Protein AF-A0A554LEQ3-F1 (afdb_monomer_lite)

Sequence (91 aa):
MDYILGIFNSINLGVVLFVLIIGVYSFLSFFIIYHLIRFGTGTLPKITAFVFFAGAIVLVMIAIIAYAKLDMSSTIELFKKAMIKTPFYPR

Foldseek 3Di:
DVVVVVVVVPDDPVVVVLCVVLVVLVVVLVVQLCCLVPVPDDDVSNVVSVVSVVVSVVVSVVSVVVVVPDDVVVVVVVVVVVVVPDPPDDD

Structure (mmCIF, N/CA/C/O backbone):
data_AF-A0A554LEQ3-F1
#
_entry.id   AF-A0A554LEQ3-F1
#
loop_
_atom_site.group_PDB
_atom_site.id
_atom_site.type_symbol
_atom_site.label_atom_id
_atom_site.label_alt_id
_atom_site.label_comp_id
_atom_site.label_asym_id
_atom_site.label_entity_id
_atom_site.label_seq_id
_atom_site.pdbx_PDB_ins_code
_atom_site.Cartn_x
_atom_site.Cartn_y
_atom_site.Cartn_z
_atom_site.occupancy
_atom_site.B_iso_or_equiv
_atom_site.auth_seq_id
_atom_site.auth_comp_id
_atom_site.auth_asym_id
_atom_site.auth_atom_id
_atom_site.pdbx_PDB_model_num
ATOM 1 N N . MET A 1 1 ? -9.137 -16.051 -31.900 1.00 60.69 1 MET A N 1
ATOM 2 C CA . MET A 1 1 ? -8.126 -16.401 -30.877 1.00 60.69 1 MET A CA 1
ATOM 3 C C . MET A 1 1 ? -6.953 -15.419 -30.889 1.00 60.69 1 MET A C 1
ATOM 5 O O . MET A 1 1 ? -6.428 -15.128 -29.823 1.00 60.69 1 MET A O 1
ATOM 9 N N . ASP A 1 2 ? -6.615 -14.816 -32.033 1.00 69.81 2 ASP A N 1
ATOM 10 C CA . ASP A 1 2 ? -5.451 -13.918 -32.177 1.00 69.81 2 ASP A CA 1
ATOM 11 C C . ASP A 1 2 ? -5.589 -12.567 -31.456 1.00 69.81 2 ASP A C 1
ATOM 13 O O . ASP A 1 2 ? -4.614 -12.028 -30.941 1.00 69.81 2 ASP A O 1
ATOM 17 N N . TYR A 1 3 ? -6.814 -12.049 -31.327 1.00 69.31 3 TYR A N 1
ATOM 18 C CA . TYR A 1 3 ? -7.084 -10.783 -30.631 1.00 69.31 3 TYR A CA 1
ATOM 19 C C . TYR A 1 3 ? -6.794 -10.850 -29.127 1.00 69.31 3 TYR A C 1
ATOM 21 O O . TYR A 1 3 ? -6.297 -9.891 -28.546 1.00 69.31 3 TYR A O 1
ATOM 29 N N . ILE A 1 4 ? -7.068 -11.996 -28.498 1.00 70.12 4 ILE A N 1
ATOM 30 C CA . ILE A 1 4 ? -6.807 -12.202 -27.068 1.00 70.12 4 ILE A CA 1
ATOM 31 C C . ILE A 1 4 ? -5.295 -12.280 -26.835 1.00 70.12 4 ILE A C 1
ATOM 33 O O . ILE A 1 4 ? -4.775 -11.622 -25.938 1.00 70.12 4 ILE A O 1
ATOM 37 N N . LEU A 1 5 ? -4.575 -13.010 -27.692 1.00 68.19 5 LEU A N 1
ATOM 38 C CA . LEU A 1 5 ? -3.116 -13.110 -27.632 1.00 68.19 5 LEU A CA 1
ATOM 39 C C . LEU A 1 5 ? -2.430 -11.749 -27.858 1.00 68.19 5 LEU A C 1
ATOM 41 O O . LEU A 1 5 ? -1.459 -11.423 -27.176 1.00 68.19 5 LEU A O 1
ATOM 45 N N . GLY A 1 6 ? -2.970 -10.933 -28.771 1.00 68.38 6 GLY A N 1
ATOM 46 C CA . GLY A 1 6 ? -2.504 -9.567 -29.022 1.00 68.38 6 GLY A CA 1
ATOM 47 C C . GLY A 1 6 ? -2.670 -8.639 -27.816 1.00 68.38 6 GLY A C 1
ATOM 48 O O . GLY A 1 6 ? -1.773 -7.849 -27.528 1.00 68.38 6 GLY A O 1
ATOM 49 N N . ILE A 1 7 ? -3.763 -8.784 -27.059 1.00 72.00 7 ILE A N 1
ATOM 50 C CA . ILE A 1 7 ? -3.970 -8.042 -25.808 1.00 72.00 7 ILE A CA 1
ATOM 51 C C . ILE A 1 7 ? -2.908 -8.440 -24.781 1.00 72.00 7 ILE A C 1
ATOM 53 O O . ILE A 1 7 ? -2.231 -7.561 -24.256 1.00 72.00 7 ILE A O 1
ATOM 57 N N . PHE A 1 8 ? -2.684 -9.735 -24.539 1.00 69.25 8 PHE A N 1
ATOM 58 C CA . PHE A 1 8 ? -1.707 -10.185 -23.539 1.00 69.25 8 PHE A CA 1
ATOM 59 C C . PHE A 1 8 ? -0.264 -9.750 -23.838 1.00 69.25 8 PHE A C 1
ATOM 61 O O . PHE A 1 8 ? 0.450 -9.380 -22.910 1.00 69.25 8 PHE A O 1
ATOM 68 N N . ASN A 1 9 ? 0.148 -9.703 -25.108 1.00 72.25 9 ASN A N 1
ATOM 69 C CA . ASN A 1 9 ? 1.482 -9.217 -25.489 1.00 72.25 9 ASN A CA 1
ATOM 70 C C . ASN A 1 9 ? 1.672 -7.703 -25.297 1.00 72.25 9 ASN A C 1
ATOM 72 O O . ASN A 1 9 ? 2.805 -7.236 -25.203 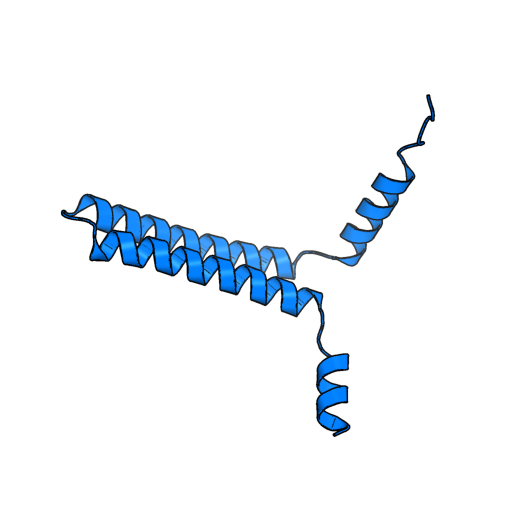1.00 72.25 9 ASN A O 1
ATOM 76 N N . SER A 1 10 ? 0.584 -6.933 -25.238 1.00 72.12 10 SER A N 1
ATOM 77 C CA . SER A 1 10 ? 0.633 -5.480 -25.021 1.00 72.12 10 SER A CA 1
ATOM 78 C C . SER A 1 10 ? 0.661 -5.081 -23.540 1.00 72.12 10 SER A C 1
ATOM 80 O O . SER A 1 10 ? 0.901 -3.919 -23.209 1.00 72.12 10 SER A O 1
ATOM 82 N N . ILE A 1 11 ? 0.419 -6.034 -22.634 1.00 80.88 11 ILE A N 1
ATOM 83 C CA . ILE A 1 11 ? 0.321 -5.762 -21.203 1.00 80.88 11 ILE A CA 1
ATOM 84 C C . ILE A 1 11 ? 1.721 -5.593 -20.608 1.00 80.88 11 ILE A C 1
ATOM 86 O O . ILE A 1 11 ? 2.538 -6.512 -20.585 1.00 80.88 11 ILE A O 1
ATOM 90 N N . ASN A 1 12 ? 1.980 -4.411 -20.049 1.00 83.50 12 ASN A N 1
ATOM 91 C CA . ASN A 1 12 ? 3.203 -4.153 -19.303 1.00 83.50 12 ASN A CA 1
ATOM 92 C C . ASN A 1 12 ? 3.171 -4.912 -17.966 1.00 83.50 12 ASN A C 1
ATOM 94 O O . ASN A 1 12 ? 2.420 -4.559 -17.053 1.00 83.50 12 ASN A O 1
ATOM 98 N N . LEU A 1 13 ? 4.024 -5.931 -17.837 1.00 83.06 13 LEU A N 1
ATOM 99 C CA . LEU A 1 13 ? 4.139 -6.755 -16.631 1.00 83.06 13 LEU A CA 1
ATOM 100 C C . LEU A 1 13 ? 4.390 -5.921 -15.362 1.00 83.06 13 LEU A C 1
ATOM 102 O O . LEU A 1 13 ? 3.855 -6.236 -14.302 1.00 83.06 13 LEU A O 1
ATOM 106 N N . GLY A 1 14 ? 5.155 -4.830 -15.466 1.00 84.62 14 GLY A N 1
ATOM 107 C CA . GLY A 1 14 ? 5.420 -3.930 -14.345 1.00 84.62 14 GLY A CA 1
ATOM 108 C C . GLY A 1 14 ? 4.162 -3.226 -13.838 1.00 84.62 14 GLY A C 1
ATOM 109 O O . GLY A 1 14 ? 4.004 -3.055 -12.631 1.00 84.62 14 GLY A O 1
ATOM 110 N N . VAL A 1 15 ? 3.244 -2.866 -14.740 1.00 86.62 15 VAL A N 1
ATOM 111 C CA . VAL A 1 15 ? 1.951 -2.266 -14.377 1.00 86.62 15 VAL A CA 1
ATOM 112 C C . VAL A 1 15 ? 1.058 -3.307 -13.709 1.00 86.62 15 VAL A C 1
ATOM 114 O O . VAL A 1 15 ? 0.447 -3.021 -12.683 1.00 86.62 15 VAL A O 1
ATOM 117 N N . VAL A 1 16 ? 1.029 -4.535 -14.234 1.00 89.44 16 VAL A N 1
ATOM 118 C CA . VAL A 1 16 ? 0.256 -5.639 -13.639 1.00 89.44 16 VAL A CA 1
ATOM 119 C C . VAL A 1 16 ? 0.713 -5.928 -12.215 1.00 89.44 16 VAL A C 1
ATOM 121 O O . VAL A 1 16 ? -0.115 -6.010 -11.310 1.00 89.44 16 VAL A O 1
ATOM 124 N N . LEU A 1 17 ? 2.025 -6.045 -11.999 1.00 89.06 17 LEU A N 1
ATOM 125 C CA . LEU A 1 17 ? 2.589 -6.292 -10.673 1.00 89.06 17 LEU A CA 1
ATOM 126 C C . L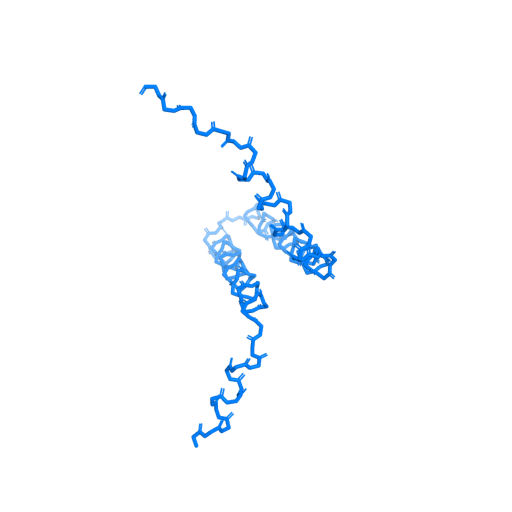EU A 1 17 ? 2.280 -5.146 -9.708 1.00 89.06 17 LEU A C 1
ATOM 128 O O . LEU A 1 17 ? 1.906 -5.397 -8.565 1.00 89.06 17 LEU A O 1
ATOM 132 N N . PHE A 1 18 ? 2.381 -3.898 -10.166 1.00 90.56 18 PHE A N 1
ATOM 133 C CA . PHE A 1 18 ? 2.057 -2.736 -9.346 1.00 90.56 18 PHE A CA 1
ATOM 134 C C . PHE A 1 18 ? 0.585 -2.721 -8.913 1.00 90.56 18 PHE A C 1
ATOM 136 O O . PHE A 1 18 ? 0.291 -2.569 -7.726 1.00 90.56 18 PHE A O 1
ATOM 143 N N . VAL A 1 19 ? -0.337 -2.953 -9.854 1.00 91.88 19 VAL A N 1
ATOM 144 C CA . VAL A 1 19 ? -1.778 -3.042 -9.569 1.00 91.88 19 VAL A CA 1
ATOM 145 C C . VAL A 1 19 ? -2.076 -4.192 -8.610 1.00 91.88 19 VAL A C 1
ATOM 147 O O . VAL A 1 19 ? -2.863 -4.020 -7.683 1.00 91.88 19 VAL A O 1
ATOM 150 N N . LEU A 1 20 ? -1.425 -5.344 -8.784 1.00 94.12 20 LEU A N 1
ATOM 151 C CA . LEU A 1 20 ? -1.597 -6.493 -7.900 1.00 94.12 20 LEU A CA 1
ATOM 152 C C . LEU A 1 20 ? -1.125 -6.187 -6.472 1.00 94.12 20 LEU A C 1
ATOM 154 O O . LEU A 1 20 ? -1.844 -6.484 -5.521 1.00 94.12 20 LEU A O 1
ATOM 158 N N . ILE A 1 21 ? 0.037 -5.548 -6.309 1.00 94.19 21 ILE A N 1
ATOM 159 C CA . ILE A 1 21 ? 0.572 -5.166 -4.993 1.00 94.19 21 ILE A CA 1
ATOM 160 C C . ILE A 1 21 ? -0.356 -4.167 -4.296 1.00 94.19 21 ILE A C 1
ATOM 162 O O . ILE A 1 21 ? -0.709 -4.378 -3.134 1.00 94.19 21 ILE A O 1
ATOM 166 N N . ILE A 1 22 ? -0.787 -3.110 -4.996 1.00 94.81 22 ILE A N 1
ATOM 167 C CA . ILE A 1 22 ? -1.742 -2.143 -4.436 1.00 94.81 22 ILE A CA 1
ATOM 168 C C . ILE A 1 22 ? -3.057 -2.836 -4.088 1.00 94.81 22 ILE A C 1
ATOM 170 O O . ILE A 1 22 ? -3.578 -2.623 -2.999 1.00 94.81 22 ILE A O 1
ATOM 174 N N . GLY A 1 23 ? -3.569 -3.700 -4.964 1.00 94.00 23 GLY A N 1
ATOM 175 C CA . GLY A 1 23 ? -4.806 -4.439 -4.730 1.00 94.00 23 GLY A CA 1
ATOM 176 C C . GLY A 1 23 ? -4.741 -5.301 -3.469 1.00 94.00 23 GLY A C 1
ATOM 177 O O . GLY A 1 23 ? -5.630 -5.215 -2.622 1.00 94.00 23 GLY A O 1
ATOM 178 N N . VAL A 1 24 ? -3.665 -6.076 -3.294 1.00 95.75 24 VAL A N 1
ATOM 179 C CA . VAL A 1 24 ? -3.444 -6.895 -2.090 1.00 95.75 24 VAL A CA 1
ATOM 180 C C . VAL A 1 24 ? -3.308 -6.016 -0.846 1.00 95.75 24 VAL A C 1
ATOM 182 O O . VAL A 1 24 ? -3.937 -6.300 0.173 1.00 95.75 24 VAL A O 1
ATOM 185 N N . TYR A 1 25 ? -2.541 -4.925 -0.920 1.00 95.00 25 TYR A N 1
ATOM 186 C CA . TYR A 1 25 ? -2.392 -3.981 0.189 1.00 95.00 25 TYR A CA 1
ATOM 187 C C . TYR A 1 25 ? -3.732 -3.356 0.602 1.00 95.00 25 TYR A C 1
ATOM 189 O O . TYR A 1 25 ? -4.067 -3.324 1.790 1.00 95.00 25 TYR A O 1
ATOM 197 N N . SER A 1 26 ? -4.522 -2.885 -0.364 1.00 93.56 26 SER A N 1
ATOM 198 C CA . SER A 1 26 ? -5.838 -2.294 -0.122 1.00 93.56 26 SER A CA 1
ATOM 199 C C . SER A 1 26 ? -6.814 -3.318 0.453 1.00 93.56 26 SER A C 1
ATOM 201 O O . SER A 1 26 ? -7.558 -2.994 1.377 1.00 93.56 26 SER A O 1
ATOM 203 N N . PHE A 1 27 ? -6.772 -4.562 -0.028 1.00 94.56 27 PHE A N 1
ATOM 204 C CA . PHE A 1 27 ? -7.585 -5.653 0.502 1.00 94.56 27 PHE A CA 1
ATOM 205 C C . PHE A 1 27 ? -7.232 -5.962 1.962 1.00 94.56 27 PHE A C 1
ATOM 207 O O . PHE A 1 27 ? -8.111 -5.956 2.819 1.00 94.56 27 PHE A O 1
ATOM 214 N N . LEU A 1 28 ? -5.949 -6.143 2.286 1.00 93.94 28 LEU A N 1
ATOM 215 C CA . LEU A 1 28 ? -5.503 -6.363 3.668 1.00 93.94 28 LEU A CA 1
ATOM 216 C C . LEU A 1 28 ? -5.857 -5.183 4.581 1.00 93.94 28 LEU A C 1
ATOM 218 O O . LEU A 1 28 ? -6.329 -5.382 5.701 1.00 93.94 28 LEU A O 1
ATOM 222 N N . SER A 1 29 ? -5.694 -3.955 4.087 1.00 93.38 29 SER A N 1
ATOM 223 C CA . SER A 1 29 ? -6.079 -2.747 4.820 1.00 93.38 29 SER A CA 1
ATOM 224 C C . SER A 1 29 ? -7.577 -2.735 5.130 1.00 93.38 29 SER A C 1
ATOM 226 O O . SER A 1 29 ? -7.968 -2.463 6.265 1.00 93.38 29 SER A O 1
ATOM 228 N N . PHE A 1 30 ? -8.418 -3.106 4.160 1.00 93.12 30 PHE A N 1
ATOM 229 C CA . PHE A 1 30 ? -9.856 -3.260 4.368 1.00 93.12 30 PHE A CA 1
ATOM 230 C C . PHE A 1 30 ? -10.168 -4.317 5.431 1.00 93.12 30 PHE A C 1
ATOM 232 O O . PHE A 1 30 ? -10.997 -4.067 6.304 1.00 93.12 30 PHE A O 1
ATOM 239 N N . PHE A 1 31 ? -9.477 -5.462 5.419 1.00 93.69 31 PHE A N 1
ATOM 240 C CA . PHE A 1 31 ? -9.646 -6.495 6.443 1.00 93.69 31 PHE A CA 1
ATOM 241 C C . PHE A 1 31 ? -9.361 -5.967 7.848 1.00 93.69 31 PHE A C 1
ATOM 243 O O . PHE A 1 31 ? -10.162 -6.203 8.752 1.00 93.69 31 PHE A O 1
ATOM 250 N N . ILE A 1 32 ? -8.262 -5.235 8.031 1.00 90.12 32 ILE A N 1
ATOM 251 C CA . ILE A 1 32 ? -7.885 -4.654 9.326 1.00 90.12 32 ILE A CA 1
ATOM 252 C C . ILE A 1 32 ? -8.961 -3.673 9.800 1.00 90.12 32 ILE A C 1
ATOM 254 O O . ILE A 1 32 ? -9.457 -3.791 10.921 1.00 90.12 32 ILE A O 1
ATOM 258 N N . ILE A 1 33 ? -9.377 -2.748 8.933 1.00 92.12 33 ILE A N 1
ATOM 259 C CA . ILE A 1 33 ? -10.408 -1.748 9.247 1.00 92.12 33 ILE A CA 1
ATOM 260 C C . ILE A 1 33 ? -11.727 -2.433 9.609 1.00 92.12 33 ILE A C 1
ATOM 262 O O . ILE A 1 33 ? -12.328 -2.122 10.636 1.00 92.12 33 ILE A O 1
ATOM 266 N N . TYR A 1 34 ? -12.158 -3.399 8.798 1.00 91.44 34 TYR A N 1
ATOM 267 C CA . TYR A 1 34 ? -13.379 -4.161 9.025 1.00 91.44 34 TYR A CA 1
ATOM 268 C C . TYR A 1 34 ? -13.360 -4.880 10.375 1.00 91.44 34 TYR A C 1
ATOM 270 O O . TYR A 1 34 ? -14.331 -4.796 11.127 1.00 91.44 34 TYR A O 1
ATOM 278 N N . HIS A 1 35 ? -12.252 -5.546 10.714 1.00 89.38 35 HIS A N 1
ATOM 279 C CA . HIS A 1 35 ? -12.128 -6.254 11.985 1.00 89.38 35 HIS A CA 1
ATOM 280 C C . HIS A 1 35 ? -12.160 -5.293 13.174 1.00 89.38 35 HIS A C 1
ATOM 282 O O . HIS A 1 35 ? -12.869 -5.555 14.144 1.00 89.38 35 HIS A O 1
ATOM 288 N N . LEU A 1 36 ? -11.461 -4.159 13.088 1.00 89.38 36 LEU A N 1
ATOM 289 C CA . LEU A 1 36 ? -11.449 -3.152 14.151 1.00 89.38 36 LEU A CA 1
ATOM 290 C C . LEU A 1 36 ? -12.828 -2.520 14.371 1.00 89.38 36 LEU A C 1
ATOM 292 O O . LEU A 1 36 ? -13.218 -2.290 15.513 1.00 89.38 36 LEU A O 1
ATOM 296 N N . ILE A 1 37 ? -13.590 -2.272 13.303 1.00 89.38 37 ILE A N 1
ATOM 297 C CA . ILE A 1 37 ? -14.940 -1.701 13.404 1.00 89.38 37 ILE A CA 1
ATOM 298 C C . ILE A 1 37 ? -15.949 -2.738 13.912 1.00 89.38 37 ILE A C 1
ATOM 300 O O . ILE A 1 37 ? -16.806 -2.399 14.728 1.00 89.38 37 ILE A O 1
ATOM 304 N N . ARG A 1 38 ? -15.868 -3.988 13.434 1.00 88.88 38 ARG A N 1
ATOM 305 C CA . ARG A 1 38 ? -16.834 -5.051 13.756 1.00 88.88 38 ARG A CA 1
ATOM 306 C C . ARG A 1 38 ? -16.623 -5.650 15.142 1.00 88.88 38 ARG A C 1
ATOM 308 O O . ARG A 1 38 ? -17.597 -5.883 15.849 1.00 88.88 38 ARG A O 1
ATOM 315 N N . PHE A 1 39 ? -15.378 -5.949 15.500 1.00 89.69 39 PHE A N 1
ATOM 316 C CA . PHE A 1 39 ? -15.043 -6.655 16.740 1.00 89.69 39 PHE A CA 1
ATOM 317 C C . PHE A 1 39 ? -14.522 -5.722 17.835 1.00 89.69 39 PHE A C 1
ATOM 319 O O . PHE A 1 39 ? -14.422 -6.125 18.991 1.00 89.69 39 PHE A O 1
ATOM 326 N N . GLY A 1 40 ? -14.214 -4.467 17.503 1.00 83.81 40 GLY A N 1
ATOM 327 C CA . GLY A 1 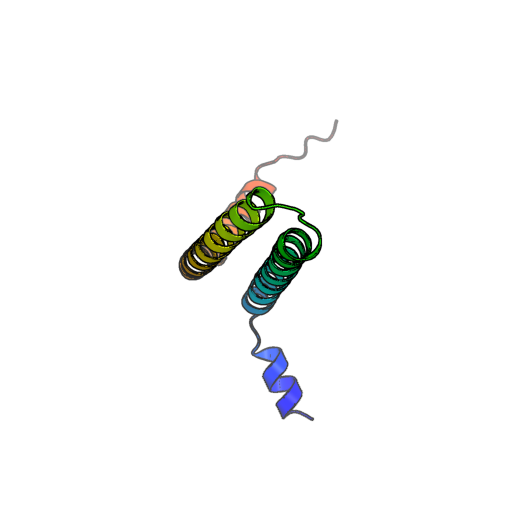40 ? -13.819 -3.469 18.484 1.00 83.81 40 GLY A CA 1
ATOM 328 C C . GLY A 1 40 ? -14.996 -3.010 19.343 1.00 83.81 40 GLY A C 1
ATOM 329 O O . GLY A 1 40 ? -15.880 -2.290 18.880 1.00 83.81 40 GLY A O 1
ATOM 330 N N . THR A 1 41 ? -14.984 -3.372 20.624 1.00 81.00 41 THR A N 1
ATOM 331 C CA . THR A 1 41 ? -15.918 -2.840 21.624 1.00 81.00 41 THR A CA 1
ATOM 332 C C . THR A 1 41 ? -15.415 -1.501 22.165 1.00 81.00 41 THR A C 1
ATOM 334 O O . THR A 1 41 ? -14.299 -1.413 22.674 1.00 81.00 41 THR A O 1
ATOM 337 N N . GLY A 1 42 ? -16.244 -0.458 22.080 1.00 84.94 42 GLY A N 1
ATOM 338 C CA . GLY A 1 42 ? -15.910 0.900 22.527 1.00 84.94 42 GLY A CA 1
ATOM 339 C C . GLY A 1 42 ? -15.584 1.869 21.385 1.00 84.94 42 GLY A C 1
ATOM 340 O O . GLY A 1 42 ? -15.716 1.550 20.203 1.00 84.94 42 GLY A O 1
ATOM 341 N N . THR A 1 43 ? -15.204 3.097 21.738 1.00 85.62 43 THR A N 1
ATOM 342 C CA . THR A 1 43 ? -14.896 4.176 20.779 1.00 85.62 43 THR A CA 1
ATOM 343 C C . THR A 1 43 ? -13.458 4.121 20.269 1.00 85.62 43 THR A C 1
ATOM 345 O O . THR A 1 43 ? -13.217 4.424 19.102 1.00 85.62 43 THR A O 1
ATOM 348 N N . LEU A 1 44 ? -12.515 3.675 21.105 1.00 88.31 44 LEU A N 1
ATOM 349 C CA . LEU A 1 44 ? -11.084 3.631 20.788 1.00 88.31 44 LEU A CA 1
ATOM 350 C C . LEU A 1 44 ? -10.769 2.831 19.503 1.00 88.31 44 LEU A C 1
ATOM 352 O O . LEU A 1 44 ? -10.126 3.399 18.620 1.00 88.31 44 LEU A O 1
ATOM 356 N N . PRO A 1 45 ? -11.271 1.589 19.305 1.00 88.50 45 PRO A N 1
ATOM 357 C CA . PRO A 1 45 ? -10.950 0.809 18.104 1.00 88.50 45 PRO A CA 1
ATOM 358 C C . PRO A 1 45 ? -11.470 1.451 16.812 1.00 88.50 45 PRO A C 1
ATOM 360 O O . PRO A 1 45 ? -10.846 1.335 15.760 1.00 88.50 45 PRO A O 1
ATOM 363 N N . LYS A 1 46 ? -12.594 2.178 16.892 1.00 86.81 46 LYS A N 1
ATOM 364 C CA . LYS A 1 46 ? -13.191 2.888 15.751 1.00 86.81 46 LYS A CA 1
ATOM 365 C C . LYS A 1 46 ? -12.351 4.096 15.340 1.00 86.81 46 LYS A C 1
ATOM 367 O O . LYS A 1 46 ? -12.187 4.345 14.150 1.00 86.81 46 LYS A O 1
ATOM 372 N N . ILE A 1 47 ? -11.779 4.809 16.313 1.00 90.44 47 ILE A N 1
ATOM 373 C CA . ILE A 1 47 ? -10.847 5.916 16.057 1.00 90.44 47 ILE A CA 1
ATOM 374 C C . ILE A 1 47 ? -9.562 5.375 15.422 1.00 90.44 47 ILE A C 1
ATOM 376 O O . ILE A 1 47 ? -9.113 5.909 14.410 1.00 90.44 47 ILE A O 1
ATOM 380 N N . THR A 1 48 ? -9.006 4.278 15.947 1.00 90.44 48 THR A N 1
ATOM 381 C CA . THR A 1 48 ? -7.836 3.617 15.348 1.00 90.44 48 THR A CA 1
ATOM 382 C C . THR A 1 48 ? -8.115 3.181 13.908 1.00 90.44 48 THR A C 1
ATOM 384 O O . THR A 1 48 ? -7.291 3.427 13.031 1.00 90.44 48 THR A O 1
ATOM 387 N N . ALA A 1 49 ? -9.287 2.597 13.640 1.00 91.19 49 ALA A N 1
ATOM 388 C CA . ALA A 1 49 ? -9.693 2.205 12.292 1.00 91.19 49 ALA A CA 1
ATOM 389 C C . ALA A 1 49 ? -9.774 3.406 11.334 1.00 91.19 49 ALA A C 1
ATOM 391 O O . ALA A 1 49 ? -9.321 3.311 10.195 1.00 91.19 49 ALA A O 1
ATOM 392 N N . PHE A 1 50 ? -10.296 4.545 11.799 1.00 90.69 50 PHE A N 1
ATOM 393 C CA . PHE A 1 50 ? -10.362 5.775 11.009 1.00 90.69 50 PHE A CA 1
ATOM 394 C C . PHE A 1 50 ? -8.971 6.330 10.678 1.00 90.69 50 PHE A C 1
ATOM 396 O O . PHE A 1 50 ? -8.689 6.636 9.520 1.00 90.69 50 PHE A O 1
ATOM 403 N N . VAL A 1 51 ? -8.079 6.407 11.672 1.00 93.88 51 VAL A N 1
ATOM 404 C CA . VAL A 1 51 ? -6.695 6.871 11.471 1.00 93.88 51 VAL A CA 1
ATOM 405 C C . VAL A 1 51 ? -5.947 5.943 10.514 1.00 93.88 51 VAL A C 1
ATOM 407 O O . VAL A 1 51 ? -5.275 6.415 9.597 1.00 93.88 51 VAL A O 1
ATOM 410 N N . PHE A 1 52 ? -6.101 4.628 10.678 1.00 93.19 52 PHE A N 1
ATOM 411 C CA . PHE A 1 52 ? -5.491 3.647 9.787 1.00 93.19 52 PHE A CA 1
ATOM 412 C C . PHE A 1 52 ? -6.012 3.780 8.350 1.00 93.19 52 PHE A C 1
ATOM 414 O O . PHE A 1 52 ? -5.221 3.774 7.411 1.00 93.19 52 PHE A O 1
ATOM 421 N N . PHE A 1 53 ? -7.322 3.965 8.165 1.00 93.12 53 PHE A N 1
ATOM 422 C CA . PHE A 1 53 ? -7.916 4.171 6.845 1.00 93.12 53 PHE A CA 1
ATOM 423 C C . PHE A 1 53 ? -7.399 5.439 6.159 1.00 93.12 53 PHE A C 1
ATOM 425 O O . PHE A 1 53 ? -6.990 5.385 5.000 1.00 93.12 53 PHE A O 1
ATOM 432 N N . ALA A 1 54 ? -7.357 6.561 6.881 1.00 95.12 54 ALA A N 1
ATOM 433 C CA . ALA A 1 54 ? -6.802 7.808 6.363 1.00 95.12 54 ALA A CA 1
ATOM 434 C C . ALA A 1 54 ? -5.329 7.634 5.954 1.00 95.12 54 ALA A C 1
ATOM 436 O O . ALA A 1 54 ? -4.936 8.037 4.859 1.00 95.12 54 ALA A O 1
ATOM 437 N N . GLY A 1 55 ? -4.535 6.962 6.794 1.00 94.19 55 GLY A N 1
ATOM 438 C CA . GLY A 1 55 ? -3.147 6.621 6.488 1.00 94.19 55 GLY A CA 1
ATOM 439 C C . GLY A 1 55 ? -3.008 5.749 5.240 1.00 94.19 55 GLY A C 1
ATOM 440 O O . GLY A 1 55 ? -2.172 6.041 4.389 1.00 94.19 55 GLY A O 1
ATOM 441 N N . ALA A 1 56 ? -3.853 4.727 5.083 1.00 93.88 56 ALA A N 1
ATOM 442 C CA . ALA A 1 56 ? -3.829 3.834 3.926 1.00 93.88 56 ALA A CA 1
ATOM 443 C C . ALA A 1 56 ? -4.134 4.569 2.609 1.00 93.88 56 ALA A C 1
ATOM 445 O O . ALA A 1 56 ? -3.464 4.321 1.607 1.00 93.88 56 ALA A O 1
ATOM 446 N N . ILE A 1 57 ? -5.084 5.515 2.607 1.00 94.94 57 ILE A N 1
ATOM 447 C CA . ILE A 1 57 ? -5.374 6.353 1.430 1.00 94.94 57 ILE A CA 1
ATOM 448 C C . ILE A 1 57 ? -4.148 7.184 1.053 1.00 94.94 57 ILE A C 1
ATOM 450 O O . ILE A 1 57 ? -3.726 7.178 -0.104 1.00 94.94 57 ILE A O 1
ATOM 454 N N . VAL A 1 58 ? -3.556 7.876 2.030 1.00 96.56 58 VAL A N 1
ATOM 455 C CA . VAL A 1 58 ? -2.366 8.706 1.806 1.00 96.56 58 VAL A CA 1
ATOM 456 C C . VAL A 1 58 ? -1.213 7.857 1.269 1.00 96.56 58 VAL A C 1
ATOM 458 O O . VAL A 1 58 ? -0.559 8.252 0.304 1.00 96.56 58 VAL A O 1
ATOM 461 N N . LEU A 1 59 ? -0.997 6.664 1.832 1.00 94.94 59 LEU A N 1
ATOM 462 C CA . LEU A 1 59 ? 0.058 5.755 1.390 1.00 94.94 59 LEU A CA 1
ATOM 463 C C . LEU A 1 59 ? -0.147 5.299 -0.062 1.00 94.94 59 LEU A C 1
ATOM 465 O O . LEU A 1 59 ? 0.807 5.291 -0.837 1.00 94.94 59 LEU A O 1
ATOM 469 N N . VAL A 1 60 ? -1.385 4.972 -0.451 1.00 94.75 60 VAL A N 1
ATOM 470 C CA . VAL A 1 60 ? -1.725 4.596 -1.834 1.00 94.75 60 VAL A CA 1
ATOM 471 C C . VAL A 1 60 ? -1.475 5.760 -2.791 1.00 94.75 60 VAL A C 1
ATOM 473 O O . VAL A 1 60 ? -0.873 5.561 -3.844 1.00 94.75 60 V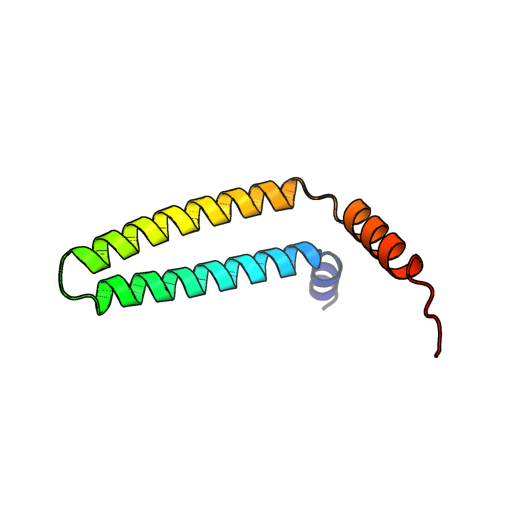AL A O 1
ATOM 476 N N . MET A 1 61 ? -1.867 6.986 -2.429 1.00 95.00 61 MET A N 1
ATOM 477 C CA . MET A 1 61 ? -1.602 8.167 -3.259 1.00 95.00 61 MET A CA 1
ATOM 478 C C . MET A 1 61 ? -0.101 8.399 -3.457 1.00 95.00 61 MET A C 1
ATOM 480 O O . MET A 1 61 ? 0.347 8.611 -4.585 1.00 95.00 61 MET A O 1
ATOM 484 N N . ILE A 1 62 ? 0.686 8.316 -2.380 1.00 95.81 62 ILE A N 1
ATOM 485 C CA . ILE A 1 62 ? 2.147 8.438 -2.447 1.00 95.81 62 ILE A CA 1
ATOM 486 C C . ILE A 1 62 ? 2.731 7.338 -3.338 1.00 95.81 62 ILE A C 1
ATOM 488 O O . ILE A 1 62 ? 3.571 7.636 -4.184 1.00 95.81 62 ILE A O 1
ATOM 492 N N . ALA A 1 63 ? 2.271 6.093 -3.197 1.00 93.19 63 ALA A N 1
ATOM 493 C CA . ALA A 1 63 ? 2.744 4.970 -4.000 1.00 93.19 63 ALA A CA 1
ATOM 494 C C . ALA A 1 63 ? 2.463 5.164 -5.498 1.00 93.19 63 ALA A C 1
ATOM 496 O O . ALA A 1 63 ? 3.342 4.908 -6.318 1.00 93.19 63 ALA A O 1
ATOM 497 N N . ILE A 1 64 ? 1.278 5.667 -5.863 1.00 93.19 64 ILE A N 1
ATOM 498 C CA . ILE A 1 64 ? 0.921 5.981 -7.256 1.00 93.19 64 ILE A CA 1
ATOM 499 C C . ILE A 1 64 ? 1.842 7.066 -7.821 1.00 93.19 64 ILE A C 1
ATOM 501 O O . ILE A 1 64 ? 2.395 6.905 -8.909 1.00 93.19 64 ILE A O 1
ATOM 505 N N . ILE A 1 65 ? 2.050 8.155 -7.076 1.00 93.94 65 ILE A N 1
ATOM 506 C CA . ILE A 1 65 ? 2.929 9.252 -7.503 1.00 93.94 65 ILE A CA 1
ATOM 507 C C . ILE A 1 65 ? 4.379 8.770 -7.628 1.00 93.94 65 ILE A C 1
ATOM 509 O O . ILE A 1 65 ? 5.067 9.133 -8.581 1.00 93.94 65 ILE A O 1
ATOM 513 N N . ALA A 1 66 ? 4.848 7.960 -6.678 1.00 90.94 66 ALA A N 1
ATOM 514 C CA . ALA A 1 66 ? 6.189 7.392 -6.698 1.00 90.94 66 ALA A CA 1
ATOM 515 C C . ALA A 1 66 ? 6.383 6.487 -7.918 1.00 90.94 66 ALA A C 1
ATOM 517 O O . ALA A 1 66 ? 7.363 6.646 -8.639 1.00 90.94 66 ALA A O 1
ATOM 518 N N . TYR A 1 67 ? 5.425 5.603 -8.201 1.00 88.69 67 TYR A N 1
ATOM 519 C CA . TYR A 1 67 ? 5.4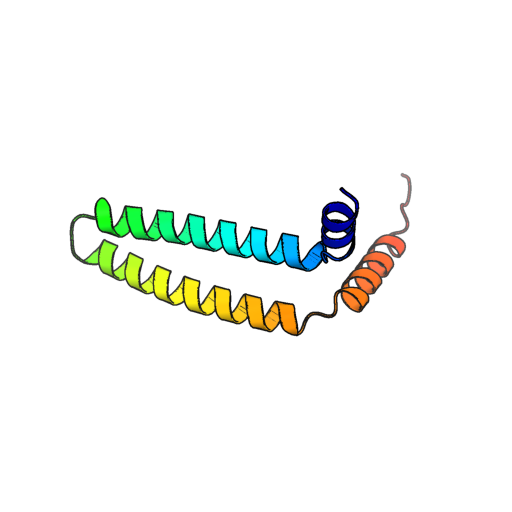72 4.730 -9.371 1.00 88.69 67 TYR A CA 1
ATOM 520 C C . TYR A 1 67 ? 5.491 5.515 -10.685 1.00 88.69 67 TYR A C 1
ATOM 522 O O . TYR A 1 67 ? 6.294 5.215 -11.560 1.00 88.69 67 TYR A O 1
ATOM 530 N N . ALA A 1 68 ? 4.686 6.575 -10.799 1.00 87.88 68 ALA A N 1
ATOM 531 C CA . ALA A 1 68 ? 4.668 7.431 -11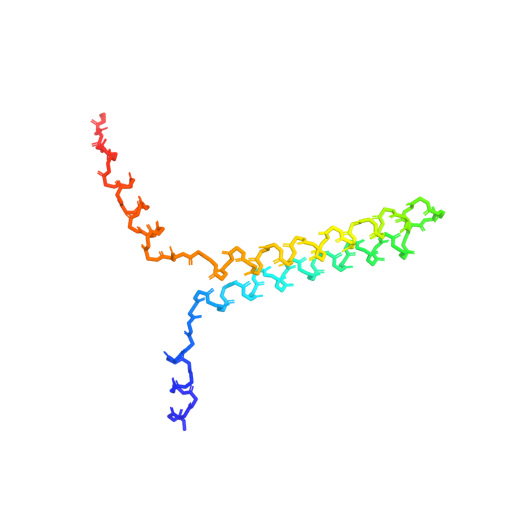.986 1.00 87.88 68 ALA A CA 1
ATOM 532 C C . ALA A 1 68 ? 5.995 8.176 -12.232 1.00 87.88 68 ALA A C 1
ATOM 534 O O . ALA A 1 68 ? 6.267 8.592 -13.356 1.00 87.88 68 ALA A O 1
ATOM 535 N N . LYS A 1 69 ? 6.810 8.371 -11.188 1.00 87.69 69 LYS A N 1
ATOM 536 C CA . LYS A 1 69 ? 8.105 9.064 -11.261 1.00 87.69 69 LYS A CA 1
ATOM 537 C C . LYS A 1 69 ? 9.308 8.122 -11.314 1.00 87.69 69 LYS A C 1
ATOM 539 O O . LYS A 1 69 ? 10.421 8.594 -11.540 1.00 87.69 69 LYS A O 1
ATOM 544 N N . LEU A 1 70 ? 9.119 6.827 -11.074 1.00 83.38 70 LEU A N 1
ATOM 545 C CA . LEU A 1 70 ? 10.201 5.851 -11.086 1.00 83.38 70 LEU A CA 1
ATOM 546 C C . LEU A 1 70 ? 10.556 5.472 -12.525 1.00 83.38 70 LEU A C 1
ATOM 548 O O . LEU A 1 70 ? 9.762 4.854 -13.232 1.00 83.38 70 LEU A O 1
ATOM 552 N N . ASP A 1 71 ? 11.785 5.785 -12.937 1.00 79.81 71 ASP A N 1
ATOM 553 C CA . ASP A 1 71 ? 12.362 5.186 -14.136 1.00 79.81 71 ASP A CA 1
ATOM 554 C C . ASP A 1 71 ? 12.921 3.801 -13.792 1.00 79.81 71 ASP A C 1
ATOM 556 O O . ASP A 1 71 ? 13.989 3.630 -13.185 1.00 79.81 71 ASP A O 1
ATOM 560 N N . MET A 1 72 ? 12.163 2.783 -14.186 1.00 72.12 72 MET A N 1
ATOM 561 C CA . MET A 1 72 ? 12.543 1.390 -13.981 1.00 72.12 72 MET A CA 1
ATOM 562 C C . MET A 1 72 ? 13.810 1.012 -14.754 1.00 72.12 72 MET A C 1
ATOM 564 O O . MET A 1 72 ? 14.548 0.135 -14.307 1.00 72.12 72 MET A O 1
ATOM 568 N N . SER A 1 73 ? 14.117 1.707 -15.851 1.00 78.12 73 SER A N 1
ATOM 569 C CA . SER A 1 73 ? 15.308 1.461 -16.672 1.00 78.12 73 SER A CA 1
ATOM 570 C C . SER A 1 73 ? 16.576 1.811 -15.897 1.00 78.12 73 SER A C 1
ATOM 572 O O . SER A 1 73 ? 17.447 0.958 -15.710 1.00 78.12 73 SER A O 1
ATOM 574 N N . SER A 1 74 ? 16.617 3.025 -15.342 1.00 79.44 74 SER A N 1
ATOM 575 C CA . SER A 1 74 ? 17.700 3.497 -14.474 1.00 79.44 74 SER A CA 1
ATOM 576 C C . SER A 1 74 ? 17.869 2.618 -13.227 1.00 79.44 74 SER A C 1
ATOM 578 O O . SER A 1 74 ? 18.987 2.308 -12.813 1.00 79.44 74 SER A O 1
ATOM 580 N N . THR A 1 75 ? 16.761 2.149 -12.647 1.00 78.19 75 THR A N 1
ATOM 581 C CA . THR A 1 75 ? 16.785 1.288 -11.451 1.00 78.19 75 THR A CA 1
ATOM 582 C C . THR A 1 75 ? 17.412 -0.078 -11.750 1.00 78.19 75 THR A C 1
ATOM 584 O O . THR A 1 75 ? 18.250 -0.567 -10.988 1.00 78.19 75 THR A O 1
ATOM 587 N N . ILE A 1 76 ? 17.058 -0.685 -12.887 1.00 82.94 76 ILE A N 1
ATOM 588 C CA . ILE A 1 76 ? 17.611 -1.973 -13.325 1.00 82.94 76 ILE A CA 1
ATOM 589 C C . ILE A 1 76 ? 19.099 -1.843 -13.666 1.00 82.94 76 ILE A C 1
ATOM 591 O O . ILE A 1 76 ? 19.878 -2.745 -13.356 1.00 82.94 76 ILE A O 1
ATOM 595 N N . GLU A 1 77 ? 19.520 -0.738 -14.281 1.00 85.12 77 GLU A N 1
ATOM 596 C CA . GLU A 1 77 ? 20.928 -0.500 -14.610 1.00 85.12 77 GLU A CA 1
ATOM 597 C C . GLU A 1 77 ? 21.796 -0.361 -13.352 1.00 85.12 77 GLU A C 1
ATOM 599 O O . GLU A 1 77 ? 22.845 -1.002 -13.245 1.00 85.12 77 GLU A O 1
ATOM 604 N N . LEU A 1 78 ? 21.328 0.394 -12.353 1.00 83.50 78 LEU A N 1
ATOM 605 C CA . LEU A 1 78 ? 21.995 0.504 -11.054 1.00 83.50 78 LEU A CA 1
ATOM 606 C C . LEU A 1 78 ? 22.076 -0.849 -10.338 1.00 83.50 78 LEU A C 1
ATOM 608 O O . LEU A 1 78 ? 23.126 -1.187 -9.789 1.00 83.50 78 LEU A O 1
ATOM 612 N N . PHE A 1 79 ? 21.008 -1.648 -10.389 1.00 83.12 79 PHE A N 1
ATOM 613 C CA . PHE A 1 79 ? 20.992 -2.989 -9.807 1.00 83.12 79 PHE A CA 1
ATOM 614 C C . PHE A 1 79 ? 21.989 -3.931 -10.498 1.00 83.12 79 PHE A C 1
ATOM 616 O O . PHE A 1 79 ? 22.783 -4.595 -9.831 1.00 83.12 79 PHE A O 1
ATOM 623 N N . LYS A 1 80 ? 22.027 -3.935 -11.838 1.00 85.06 80 LYS A N 1
ATOM 624 C CA . LYS A 1 80 ? 23.027 -4.686 -12.618 1.00 85.06 80 LYS A CA 1
ATOM 625 C C . LYS A 1 80 ? 24.446 -4.254 -12.260 1.00 85.06 80 LYS A C 1
ATOM 627 O O . LYS A 1 80 ? 25.300 -5.099 -12.007 1.00 85.06 80 LYS A O 1
ATOM 632 N N . LYS A 1 81 ? 24.693 -2.945 -12.178 1.00 85.44 81 LYS A N 1
ATOM 633 C CA . LYS A 1 81 ? 25.996 -2.389 -11.797 1.00 85.44 81 LYS A CA 1
ATOM 634 C C . LYS A 1 81 ? 26.404 -2.803 -10.381 1.00 85.44 81 LYS A C 1
ATOM 636 O O . LYS A 1 81 ? 27.574 -3.101 -10.169 1.00 85.44 81 LYS A O 1
ATOM 641 N N . ALA A 1 82 ? 25.468 -2.856 -9.433 1.00 84.50 82 ALA A N 1
ATOM 642 C CA . ALA A 1 82 ? 25.726 -3.310 -8.067 1.00 84.50 82 ALA A CA 1
ATOM 643 C C . ALA A 1 82 ? 26.074 -4.807 -8.001 1.00 84.50 82 ALA A C 1
ATOM 645 O O . ALA A 1 82 ? 27.030 -5.170 -7.320 1.00 84.50 82 ALA A O 1
ATOM 646 N N . MET A 1 83 ? 25.367 -5.658 -8.753 1.00 79.38 83 MET A N 1
ATOM 647 C CA . MET A 1 83 ? 25.647 -7.101 -8.809 1.00 79.38 83 MET A CA 1
ATOM 648 C C . MET A 1 83 ? 26.985 -7.432 -9.483 1.00 79.38 83 MET A C 1
ATOM 650 O O . MET A 1 83 ? 27.669 -8.359 -9.068 1.00 79.38 83 MET A O 1
ATOM 654 N N . ILE A 1 84 ? 27.391 -6.668 -10.502 1.00 77.56 84 ILE A N 1
ATOM 655 C CA . ILE A 1 84 ? 28.678 -6.880 -11.189 1.00 77.56 84 ILE A CA 1
ATOM 656 C C . ILE A 1 84 ? 29.863 -6.435 -10.311 1.00 77.56 84 ILE A C 1
ATOM 658 O O . ILE A 1 84 ? 30.972 -6.944 -10.454 1.00 77.56 84 ILE A O 1
ATOM 662 N N . LYS A 1 85 ? 29.651 -5.494 -9.380 1.00 63.50 85 LYS A N 1
ATOM 663 C CA . LYS A 1 85 ? 30.726 -4.898 -8.570 1.00 63.50 85 LYS A CA 1
ATOM 664 C C . LYS A 1 85 ? 31.139 -5.723 -7.346 1.00 63.50 85 LYS A C 1
ATOM 666 O O . LYS A 1 85 ? 32.074 -5.317 -6.661 1.00 63.50 85 LYS A O 1
ATOM 671 N N . THR A 1 86 ? 30.487 -6.847 -7.053 1.00 59.78 86 THR A N 1
ATOM 672 C CA . THR A 1 86 ? 30.964 -7.792 -6.034 1.00 59.78 86 THR A CA 1
ATOM 673 C C . THR A 1 86 ? 31.861 -8.838 -6.701 1.00 59.78 86 THR A C 1
ATOM 675 O O . THR A 1 86 ? 31.327 -9.788 -7.278 1.00 59.78 86 THR A O 1
ATOM 678 N N . PRO A 1 87 ? 33.205 -8.715 -6.658 1.00 56.25 87 PRO A N 1
ATOM 679 C CA . PRO A 1 87 ? 34.059 -9.830 -7.032 1.00 56.25 87 PRO A CA 1
ATOM 680 C C . PRO A 1 87 ? 33.778 -10.959 -6.042 1.00 56.25 87 PRO A C 1
ATOM 682 O O . PRO A 1 87 ? 34.033 -10.834 -4.843 1.00 56.25 87 PRO A O 1
ATOM 685 N N . PHE A 1 88 ? 33.198 -12.047 -6.538 1.00 61.31 88 PHE A N 1
ATOM 686 C CA . PHE A 1 88 ? 33.139 -13.301 -5.808 1.00 61.31 88 PHE A CA 1
ATOM 687 C C . PHE A 1 88 ? 34.592 -13.732 -5.587 1.00 61.31 88 PHE A C 1
ATOM 689 O O . PHE A 1 88 ? 35.250 -14.167 -6.526 1.00 61.31 88 PHE A O 1
ATOM 696 N N . TYR A 1 89 ? 35.126 -13.511 -4.385 1.00 55.72 89 TYR A N 1
ATOM 697 C CA . TYR A 1 89 ? 36.400 -14.087 -3.967 1.00 55.72 89 TYR A CA 1
ATOM 698 C C . TYR A 1 89 ? 36.074 -15.495 -3.457 1.00 55.72 89 TYR A C 1
ATOM 700 O O . TYR A 1 89 ? 35.531 -15.606 -2.351 1.00 55.72 89 TYR A O 1
ATOM 708 N N . PRO A 1 90 ? 36.307 -16.565 -4.242 1.00 57.84 90 PRO A N 1
ATOM 709 C CA . PRO A 1 90 ? 36.221 -17.905 -3.689 1.00 57.84 90 PRO A CA 1
ATOM 710 C C . PRO A 1 90 ? 37.290 -18.014 -2.592 1.00 57.84 90 PRO A C 1
ATOM 712 O O . PRO A 1 90 ? 38.458 -17.706 -2.835 1.00 57.84 90 PRO A O 1
ATOM 715 N N . ARG A 1 91 ? 36.865 -18.358 -1.374 1.00 61.00 91 ARG A N 1
ATOM 716 C CA . ARG A 1 91 ? 37.776 -18.831 -0.326 1.00 61.00 91 ARG A CA 1
ATOM 717 C C . ARG A 1 91 ? 38.135 -20.282 -0.595 1.00 61.00 91 ARG A C 1
ATOM 719 O O . ARG A 1 91 ? 37.221 -21.015 -1.035 1.00 61.00 91 ARG A O 1
#

Radius of gyration: 20.72 Å; chains: 1; bounding box: 55×28×55 Å

Secondary structure (DSSP, 8-state):
-HHHHHHHHH--HHHHHHHHHHHHHHHHHHHHHHHHHHH--SSHHHHHHHHHHHHHHHHHHHHHHHHHH--HHHHHHHHHHHHHTS-----

pLDDT: mean 84.48, std 10.79, range [55.72, 96.56]